Protein AF-A0A653DDH3-F1 (afdb_monomer_lite)

Sequence (71 aa):
MTSQQTCLRYIKQFVKKEQPKCDYMLENSPKAASSTSPSNLCCYTWKQVEFNTIASGFGWLGPVSSDIHSG

Secondary structure (DSSP, 8-state):
--HHHHHHHHHHHHTTT---EEEEEE-SS-B---S--S----B--EEEEEEE-S--TTTTHHHHHHHHHT-

Radius of gyration: 16.5 Å; chains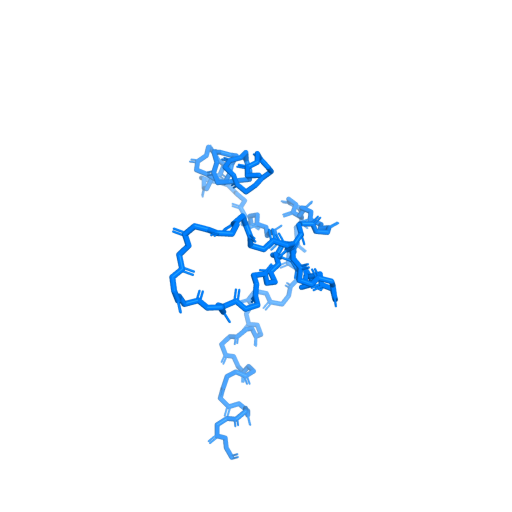: 1; bounding box: 43×23×35 Å

Foldseek 3Di:
DPVVVVLVVVCVVPVPPWDKDWDWDWDPQQDPDPPPDPDPDSRTDTDTDDIDGPCPPCPVVVVVVVVVVVD

Organism: Callosobruchus maculatus (NCBI:txid64391)

InterPro domains:
  IPR005615 Glutathione synthase [PF03917] (21-70)

pLDDT: mean 71.49, std 12.34, range [48.78, 90.5]

Structure (mmCIF, N/CA/C/O backbone):
data_AF-A0A653DDH3-F1
#
_entry.id   AF-A0A653DDH3-F1
#
loop_
_atom_site.group_PDB
_atom_site.id
_atom_site.type_symbol
_atom_site.label_atom_id
_atom_site.label_alt_id
_atom_site.label_comp_id
_atom_site.label_asym_id
_atom_site.label_entity_id
_atom_site.label_seq_id
_atom_site.pdbx_PDB_ins_code
_atom_site.Cartn_x
_atom_site.Cartn_y
_atom_site.Cartn_z
_atom_site.occupancy
_atom_site.B_iso_or_equiv
_atom_site.auth_seq_id
_atom_site.auth_comp_id
_atom_site.auth_asym_id
_atom_site.auth_atom_id
_atom_site.pdbx_PDB_model_num
ATOM 1 N N . MET A 1 1 ? 13.050 -3.838 3.937 1.00 49.31 1 MET A N 1
ATOM 2 C CA . MET A 1 1 ? 12.186 -4.932 4.444 1.00 49.31 1 MET A CA 1
ATOM 3 C C . MET A 1 1 ? 11.577 -4.642 5.827 1.00 49.31 1 MET A C 1
ATOM 5 O O . MET A 1 1 ? 11.017 -5.548 6.425 1.00 49.31 1 MET A O 1
ATOM 9 N N . THR A 1 2 ? 11.620 -3.405 6.343 1.00 58.38 2 THR A N 1
ATOM 10 C CA . THR A 1 2 ? 11.149 -3.078 7.705 1.00 58.38 2 THR A CA 1
ATOM 11 C C . THR A 1 2 ? 9.716 -2.535 7.756 1.00 58.38 2 THR A C 1
ATOM 13 O O . THR A 1 2 ? 8.971 -2.920 8.648 1.00 58.38 2 THR A O 1
ATOM 16 N N . SER A 1 3 ? 9.269 -1.716 6.791 1.00 61.28 3 SER A N 1
ATOM 17 C CA . SER A 1 3 ? 7.932 -1.089 6.883 1.00 61.28 3 SER A CA 1
ATOM 18 C C . SER A 1 3 ? 6.770 -2.076 6.685 1.00 61.28 3 SER A C 1
ATOM 20 O O . SER A 1 3 ? 5.788 -2.007 7.416 1.00 61.28 3 SER A O 1
ATOM 22 N N . GLN A 1 4 ? 6.900 -3.048 5.772 1.00 63.19 4 GLN A N 1
ATOM 23 C CA . GLN A 1 4 ? 5.871 -4.071 5.528 1.00 63.19 4 GLN A CA 1
ATOM 24 C C . GLN A 1 4 ? 5.616 -4.946 6.760 1.00 63.19 4 GLN A C 1
ATOM 26 O O . GLN A 1 4 ? 4.469 -5.215 7.108 1.00 63.19 4 GLN A O 1
ATOM 31 N N . GLN A 1 5 ? 6.680 -5.360 7.454 1.00 66.94 5 GLN A N 1
ATOM 32 C CA . GLN A 1 5 ? 6.560 -6.160 8.673 1.00 66.94 5 GLN A CA 1
ATOM 33 C C . GLN A 1 5 ? 5.935 -5.352 9.814 1.00 66.94 5 GLN A C 1
ATOM 35 O O . GLN A 1 5 ? 5.135 -5.895 10.574 1.00 66.94 5 GLN A O 1
ATOM 40 N N . THR A 1 6 ? 6.250 -4.059 9.910 1.00 66.19 6 THR A N 1
ATOM 41 C CA . THR A 1 6 ? 5.627 -3.153 10.879 1.00 66.19 6 THR A CA 1
ATOM 42 C C . THR A 1 6 ? 4.141 -2.953 10.579 1.00 66.19 6 THR A C 1
ATOM 44 O O . THR A 1 6 ? 3.335 -3.167 11.478 1.00 66.19 6 THR A O 1
ATOM 47 N N . CYS A 1 7 ? 3.757 -2.664 9.327 1.00 67.06 7 CYS A N 1
ATOM 48 C CA . CYS A 1 7 ? 2.348 -2.586 8.903 1.00 67.06 7 CYS A CA 1
ATOM 49 C C . CYS A 1 7 ? 1.603 -3.889 9.256 1.00 67.06 7 CYS A C 1
ATOM 51 O O . CYS A 1 7 ? 0.588 -3.849 9.943 1.00 67.06 7 CYS A O 1
ATOM 53 N N . LEU A 1 8 ? 2.152 -5.062 8.918 1.00 69.31 8 LEU A N 1
ATOM 54 C CA . LEU A 1 8 ? 1.548 -6.362 9.247 1.00 69.31 8 LEU A CA 1
ATOM 55 C C . LEU A 1 8 ? 1.371 -6.601 10.753 1.00 69.31 8 LEU A C 1
ATOM 57 O O . LEU A 1 8 ? 0.359 -7.169 11.168 1.00 69.31 8 LEU A O 1
ATOM 61 N N . ARG A 1 9 ? 2.342 -6.195 11.579 1.00 71.88 9 ARG A N 1
ATOM 62 C CA . ARG A 1 9 ? 2.228 -6.295 13.043 1.00 71.88 9 ARG A CA 1
ATOM 63 C C . ARG A 1 9 ? 1.144 -5.365 13.583 1.00 71.88 9 ARG A C 1
ATOM 65 O O . ARG A 1 9 ? 0.338 -5.812 14.393 1.00 71.88 9 ARG A O 1
ATOM 72 N N . TYR A 1 10 ? 1.092 -4.127 13.094 1.00 68.00 10 TYR A N 1
ATOM 73 C CA . TYR A 1 10 ? 0.056 -3.164 13.463 1.00 68.00 10 TYR A CA 1
ATOM 74 C C . TYR A 1 10 ? -1.336 -3.647 13.043 1.00 68.00 10 TYR A C 1
ATOM 76 O O . TYR A 1 10 ? -2.230 -3.692 13.879 1.00 68.00 10 TYR A O 1
ATOM 84 N N . ILE A 1 11 ? -1.519 -4.117 11.805 1.00 69.25 11 ILE A N 1
ATOM 85 C CA . ILE A 1 11 ? -2.807 -4.657 11.339 1.00 69.25 11 ILE A CA 1
ATOM 86 C C . ILE A 1 11 ? -3.286 -5.762 12.282 1.00 69.25 11 ILE A C 1
ATOM 88 O O . ILE A 1 11 ? -4.385 -5.663 12.821 1.00 69.25 11 ILE A O 1
ATOM 92 N N . LYS A 1 12 ? -2.439 -6.763 12.566 1.00 69.44 12 LYS A N 1
ATOM 93 C CA . LYS A 1 12 ? -2.779 -7.893 13.451 1.00 69.44 12 LYS A CA 1
ATOM 94 C C . LYS A 1 12 ? -3.229 -7.469 14.852 1.00 69.44 12 LYS A C 1
ATOM 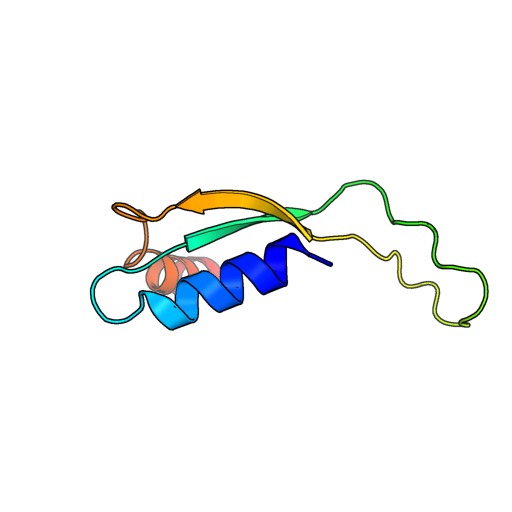96 O O . LYS A 1 12 ? -4.002 -8.191 15.476 1.00 69.44 12 LYS A O 1
ATOM 101 N N . GLN A 1 13 ? -2.760 -6.326 15.343 1.00 68.12 13 GLN A N 1
ATOM 102 C CA . GLN A 1 13 ? -3.082 -5.826 16.677 1.00 68.12 13 GLN A CA 1
ATOM 103 C C . GLN A 1 13 ? -4.430 -5.079 16.733 1.00 68.12 13 GLN A C 1
ATOM 105 O O . GLN A 1 13 ? -5.065 -5.070 17.787 1.00 68.12 13 GLN A O 1
ATOM 110 N N . PHE A 1 14 ? -4.902 -4.511 15.614 1.00 63.09 14 PHE A N 1
ATOM 111 C CA . PHE A 1 14 ? -6.060 -3.601 15.573 1.00 63.09 14 PHE A CA 1
ATOM 112 C C . PHE A 1 14 ? -7.304 -4.131 14.821 1.00 63.09 14 PHE A C 1
ATOM 114 O O . PHE A 1 14 ? -8.353 -3.487 14.880 1.00 63.09 14 PHE A O 1
ATOM 121 N N . VAL A 1 15 ? -7.259 -5.340 14.227 1.00 60.47 15 VAL A N 1
ATOM 122 C CA . VAL A 1 15 ? -8.392 -5.975 13.489 1.00 60.47 15 VAL A CA 1
ATOM 123 C C . VAL A 1 15 ? -9.711 -6.045 14.287 1.00 60.47 15 VAL A C 1
ATOM 125 O O . VAL A 1 15 ? -10.778 -6.238 13.716 1.00 60.47 15 VAL A O 1
ATOM 128 N N . LYS A 1 16 ? -9.697 -5.867 15.613 1.00 57.44 16 LYS A N 1
ATOM 129 C CA . LYS A 1 16 ? -10.919 -5.944 16.429 1.00 57.44 16 LYS A CA 1
ATOM 130 C C . LYS A 1 16 ? -11.840 -4.715 16.347 1.00 57.44 16 LYS A C 1
ATOM 132 O O . LYS A 1 16 ? -12.962 -4.821 16.835 1.00 57.44 16 LYS A O 1
ATOM 137 N N . LYS A 1 17 ? -11.411 -3.572 15.786 1.00 58.34 17 LYS A N 1
ATOM 138 C CA . LYS A 1 17 ? -12.257 -2.356 15.706 1.00 58.34 17 LYS A CA 1
ATOM 139 C C . LYS A 1 17 ? -12.145 -1.540 14.414 1.00 58.34 17 LYS A C 1
ATOM 141 O O . LYS A 1 17 ? -13.097 -0.839 14.093 1.00 58.34 17 LYS A O 1
ATOM 146 N N . GLU A 1 18 ? -11.042 -1.630 13.675 1.00 66.56 18 GLU A N 1
ATOM 147 C CA . GLU A 1 18 ? -10.801 -0.805 12.482 1.00 66.56 18 GLU A CA 1
ATOM 148 C C . GLU A 1 18 ? -10.302 -1.657 11.308 1.00 66.56 18 GLU A C 1
ATOM 150 O O . GLU A 1 18 ? -9.727 -2.729 11.506 1.00 66.56 18 GLU A O 1
ATOM 155 N N . GLN A 1 19 ? -10.535 -1.173 10.083 1.00 74.69 19 GLN A N 1
ATOM 156 C CA . GLN A 1 19 ? -10.066 -1.775 8.829 1.00 74.69 19 GLN A CA 1
ATOM 157 C C . GLN A 1 19 ? -8.895 -0.942 8.272 1.00 74.69 19 GLN A C 1
ATOM 159 O O . GLN A 1 19 ? -9.122 -0.025 7.479 1.00 74.69 19 GLN A O 1
ATOM 164 N N . PRO A 1 20 ? -7.650 -1.196 8.716 1.00 76.50 20 PRO A N 1
ATOM 165 C CA . PRO A 1 20 ? -6.472 -0.473 8.243 1.00 76.50 20 PRO A CA 1
ATOM 166 C C . PRO A 1 20 ? -6.105 -0.842 6.796 1.00 76.50 20 PRO A C 1
ATOM 168 O O . PRO A 1 20 ? -6.165 -2.012 6.412 1.00 76.50 20 PRO A O 1
ATOM 171 N N . LYS A 1 21 ? -5.642 0.141 6.015 1.00 84.06 21 LYS A N 1
ATOM 172 C CA . LYS A 1 21 ? -5.152 -0.029 4.634 1.00 84.06 21 LYS A CA 1
ATOM 173 C C . LYS A 1 21 ? -3.714 0.480 4.505 1.00 84.06 21 LYS A C 1
ATOM 175 O O . LYS A 1 21 ? -3.392 1.565 4.979 1.00 84.06 21 LYS A O 1
ATOM 180 N N . CYS A 1 22 ? -2.8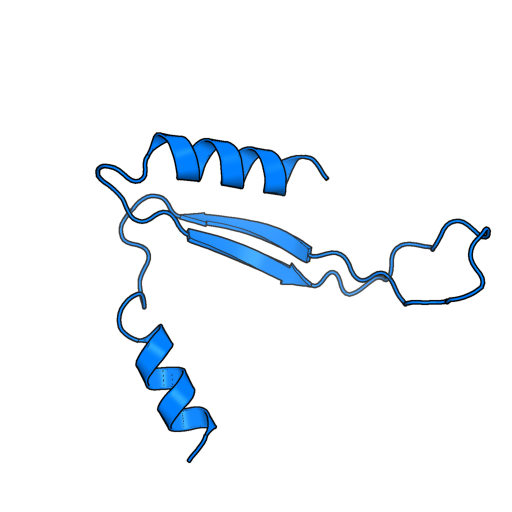53 -0.301 3.853 1.00 86.75 22 CYS A N 1
ATOM 181 C CA . CYS A 1 22 ? -1.492 0.098 3.480 1.00 86.75 22 CYS A CA 1
ATOM 182 C C . CYS A 1 22 ? -1.432 0.233 1.952 1.00 86.75 22 CYS A C 1
ATOM 184 O O . CYS A 1 22 ? -1.639 -0.756 1.248 1.00 86.75 22 CYS A O 1
ATOM 186 N N . ASP A 1 23 ? -1.138 1.431 1.447 1.00 87.12 23 ASP A N 1
ATOM 187 C CA . ASP A 1 23 ? -0.975 1.687 0.015 1.00 87.12 23 ASP A CA 1
ATOM 188 C C . ASP A 1 23 ? 0.509 1.580 -0.368 1.00 87.12 23 ASP A C 1
ATOM 190 O O . ASP A 1 23 ? 1.397 2.086 0.332 1.00 87.12 23 ASP A O 1
ATOM 194 N N . TYR A 1 24 ? 0.787 0.908 -1.486 1.00 89.25 24 TYR A N 1
ATOM 195 C CA . TYR A 1 24 ? 2.137 0.668 -1.992 1.00 89.25 24 TYR A CA 1
ATOM 196 C C . TYR A 1 24 ? 2.256 1.137 -3.440 1.00 89.25 24 TYR A C 1
ATOM 198 O O . TYR A 1 24 ? 1.343 0.943 -4.238 1.00 89.25 24 TYR A O 1
ATOM 206 N N . MET A 1 25 ? 3.409 1.700 -3.791 1.00 90.12 25 MET A N 1
ATOM 207 C CA . MET A 1 25 ? 3.766 2.028 -5.171 1.00 90.12 25 MET A CA 1
ATOM 208 C C . MET A 1 25 ? 5.023 1.267 -5.582 1.00 90.12 25 MET A C 1
ATOM 210 O O . MET A 1 25 ? 5.904 1.003 -4.756 1.00 90.12 25 MET A O 1
ATOM 214 N N . LEU A 1 26 ? 5.089 0.888 -6.857 1.00 87.12 26 LEU A N 1
ATOM 215 C CA . LEU A 1 26 ? 6.245 0.201 -7.420 1.00 87.12 26 LEU A CA 1
ATOM 216 C C . LEU A 1 26 ? 7.369 1.212 -7.650 1.00 87.12 26 LEU A C 1
ATOM 218 O O . LEU A 1 26 ? 7.163 2.245 -8.288 1.00 87.12 26 LEU A O 1
ATOM 222 N N . GLU A 1 27 ? 8.563 0.929 -7.141 1.00 85.00 27 GLU A N 1
ATOM 223 C CA . GLU A 1 27 ? 9.731 1.745 -7.458 1.00 85.00 27 GLU A CA 1
ATOM 224 C C . GLU A 1 27 ? 10.115 1.555 -8.930 1.00 85.00 27 GLU A C 1
ATOM 226 O O . GLU A 1 27 ? 10.260 0.430 -9.395 1.00 85.00 27 GLU A O 1
ATOM 231 N N . ASN A 1 28 ? 10.314 2.655 -9.664 1.00 78.06 28 ASN A N 1
ATOM 232 C CA . ASN A 1 28 ? 10.666 2.617 -11.091 1.00 78.06 28 ASN A CA 1
ATOM 233 C C . ASN A 1 28 ? 12.128 2.199 -11.349 1.00 78.06 28 ASN A C 1
ATOM 235 O O . ASN A 1 28 ? 12.542 2.027 -12.492 1.00 78.06 28 ASN A O 1
ATOM 239 N N . SER A 1 29 ? 12.927 2.062 -10.287 1.00 73.25 29 SER A N 1
ATOM 240 C CA . SER A 1 29 ? 14.314 1.625 -10.374 1.00 73.25 29 SER A CA 1
ATOM 241 C C . SER A 1 29 ? 14.420 0.197 -9.847 1.00 73.25 29 SER A C 1
ATOM 243 O O . SER A 1 29 ? 14.132 -0.028 -8.666 1.00 73.25 29 SER A O 1
ATOM 245 N N . PRO A 1 30 ? 14.808 -0.782 -10.681 1.00 68.31 30 PRO A N 1
ATOM 246 C CA . PRO A 1 30 ? 15.125 -2.101 -10.173 1.00 68.31 30 PRO A CA 1
ATOM 247 C C . PRO A 1 30 ? 16.313 -1.975 -9.230 1.00 68.31 30 PRO A C 1
ATOM 249 O O . PRO A 1 30 ? 17.331 -1.352 -9.550 1.00 68.31 30 PRO A O 1
ATOM 252 N N . LYS A 1 31 ? 16.197 -2.569 -8.045 1.00 62.75 31 LYS A N 1
ATOM 253 C CA . LYS A 1 31 ? 17.357 -2.657 -7.169 1.00 62.75 31 LYS A CA 1
ATOM 254 C C . LYS A 1 31 ? 18.386 -3.535 -7.885 1.00 62.75 31 LYS A C 1
ATOM 256 O O . LYS A 1 31 ? 18.022 -4.521 -8.517 1.00 62.75 31 LYS A O 1
ATOM 261 N N . ALA A 1 32 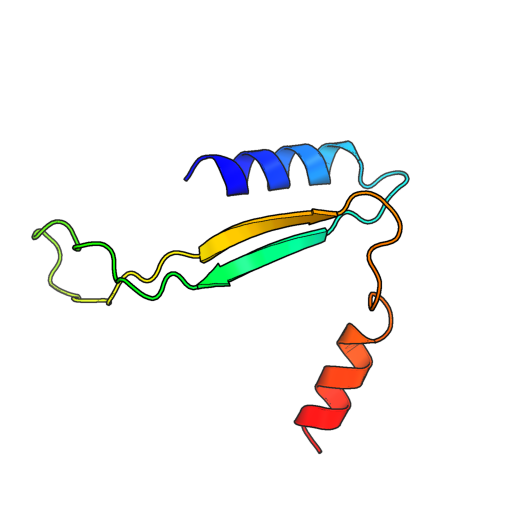? 19.666 -3.175 -7.846 1.00 56.16 32 ALA A N 1
ATOM 262 C CA . ALA A 1 32 ? 20.685 -4.054 -8.404 1.00 56.16 32 ALA A CA 1
ATOM 263 C C . ALA A 1 32 ? 20.590 -5.401 -7.672 1.00 56.16 32 ALA A C 1
ATOM 265 O O . ALA A 1 32 ? 20.776 -5.458 -6.453 1.00 56.16 32 ALA A O 1
ATOM 266 N N . ALA A 1 33 ? 20.242 -6.468 -8.393 1.00 54.97 33 ALA A N 1
ATOM 267 C CA . ALA A 1 33 ? 20.373 -7.810 -7.860 1.00 54.97 33 ALA A CA 1
ATOM 268 C C . ALA A 1 33 ? 21.852 -7.984 -7.499 1.00 54.97 33 ALA A C 1
ATOM 270 O O . ALA A 1 33 ? 22.726 -7.777 -8.342 1.00 54.97 33 ALA A O 1
ATOM 271 N N . SER A 1 34 ? 22.153 -8.301 -6.238 1.00 53.75 34 SER A N 1
ATOM 272 C CA . SER A 1 34 ? 23.495 -8.760 -5.884 1.00 53.75 34 SER A CA 1
ATOM 273 C C . SER A 1 34 ? 23.839 -9.909 -6.828 1.00 53.75 34 SER A C 1
ATOM 275 O O . SER A 1 34 ? 23.023 -10.814 -6.999 1.00 53.75 34 SER A O 1
ATOM 277 N N . SER A 1 35 ? 25.003 -9.831 -7.465 1.00 53.00 35 SER A N 1
ATOM 278 C CA . SER A 1 35 ? 25.462 -10.576 -8.647 1.00 53.00 35 SER A CA 1
ATOM 279 C C . SER A 1 35 ? 25.618 -12.100 -8.480 1.00 53.00 35 SER A C 1
ATOM 281 O O . SER A 1 35 ? 26.492 -12.709 -9.090 1.00 53.00 35 SER A O 1
ATOM 283 N N . THR A 1 36 ? 24.802 -12.750 -7.652 1.00 51.81 36 THR A N 1
ATOM 284 C CA . THR A 1 36 ? 25.004 -14.132 -7.196 1.00 51.81 36 THR A CA 1
ATOM 285 C C . THR A 1 36 ? 23.804 -15.057 -7.433 1.00 51.81 36 THR A C 1
ATOM 287 O O . THR A 1 36 ? 23.734 -16.119 -6.824 1.00 51.81 36 THR A O 1
ATOM 290 N N . SER A 1 37 ? 22.868 -14.717 -8.330 1.00 49.09 37 SER A N 1
ATOM 291 C CA . SER A 1 37 ? 21.826 -15.662 -8.766 1.00 49.09 37 SER A CA 1
ATOM 292 C C . SER A 1 37 ? 21.519 -15.549 -10.267 1.00 49.09 37 SER A C 1
ATOM 294 O O . SER A 1 37 ? 21.306 -14.438 -10.748 1.00 49.09 37 SER A O 1
ATOM 296 N N . PRO A 1 38 ? 21.435 -16.672 -11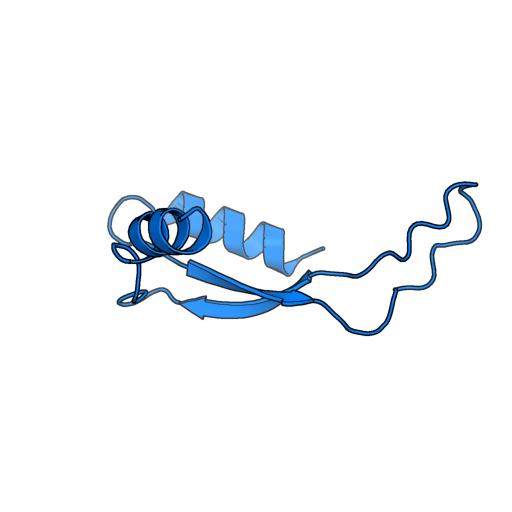.009 1.00 50.69 38 PRO A N 1
ATOM 297 C CA . PRO A 1 38 ? 21.330 -16.694 -12.475 1.00 50.69 38 PRO A CA 1
ATOM 298 C C . PRO A 1 38 ? 19.964 -16.254 -13.033 1.00 50.69 38 PRO A C 1
ATOM 300 O O . PRO A 1 38 ? 19.796 -16.165 -14.246 1.00 50.69 38 PRO A O 1
ATOM 303 N N . SER A 1 39 ? 18.986 -15.937 -12.183 1.00 5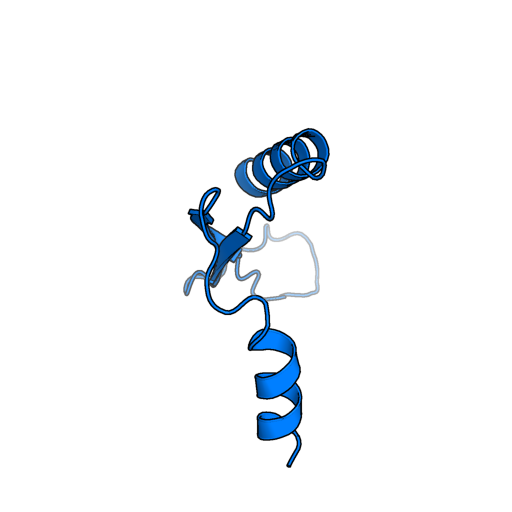1.72 39 SER A N 1
ATOM 304 C CA . SER A 1 39 ? 17.730 -15.313 -12.593 1.00 51.72 39 SER A CA 1
ATOM 305 C C . SER A 1 39 ? 17.814 -13.800 -12.384 1.00 51.72 39 SER A C 1
ATOM 307 O O . SER A 1 39 ? 17.565 -13.310 -11.282 1.00 51.72 39 SER A O 1
ATOM 309 N N . ASN A 1 40 ? 18.150 -13.057 -13.441 1.00 48.78 40 ASN A N 1
ATOM 310 C CA . ASN A 1 40 ? 18.026 -11.596 -13.506 1.00 48.78 40 ASN A CA 1
ATOM 311 C C . ASN A 1 40 ? 16.543 -11.172 -13.464 1.00 48.78 40 ASN A C 1
ATOM 313 O O . ASN A 1 40 ? 16.018 -10.608 -14.423 1.00 48.78 40 ASN A O 1
ATOM 317 N N . LEU A 1 41 ? 15.832 -11.457 -12.369 1.00 57.59 41 LEU A N 1
ATOM 318 C CA . LEU A 1 41 ? 14.585 -10.761 -12.092 1.00 57.59 41 LEU A CA 1
ATOM 319 C C . LEU A 1 41 ? 14.963 -9.319 -11.761 1.00 57.59 41 LEU A C 1
ATOM 321 O O . LEU A 1 41 ? 15.618 -9.065 -10.751 1.00 57.59 41 LEU A O 1
ATOM 325 N N . CYS A 1 42 ? 14.544 -8.387 -12.613 1.00 56.34 42 CYS A N 1
ATOM 326 C CA . CYS A 1 42 ? 14.452 -6.973 -12.275 1.00 56.34 42 CYS A CA 1
ATOM 327 C C . CYS A 1 42 ? 13.706 -6.879 -10.932 1.00 56.34 42 CYS A C 1
ATOM 329 O O . CYS A 1 42 ? 12.492 -7.089 -10.884 1.00 56.34 42 CYS A O 1
ATOM 331 N N . CYS A 1 43 ? 14.415 -6.675 -9.818 1.00 68.31 43 CYS A N 1
ATOM 332 C CA . CYS A 1 43 ? 13.779 -6.670 -8.506 1.00 68.31 43 CYS A CA 1
ATOM 333 C C . CYS A 1 43 ? 13.225 -5.272 -8.236 1.00 68.31 43 CYS A C 1
ATOM 335 O O . CYS A 1 43 ? 13.801 -4.442 -7.529 1.00 68.31 43 CYS A O 1
ATOM 337 N N . TYR A 1 44 ? 12.079 -5.009 -8.860 1.00 69.44 44 TYR A N 1
ATOM 338 C CA . TYR A 1 44 ? 11.237 -3.886 -8.495 1.00 69.44 44 TYR A CA 1
ATOM 339 C C . TYR A 1 44 ? 10.762 -4.082 -7.054 1.00 69.44 44 TYR A C 1
ATOM 341 O O . TYR A 1 44 ? 10.341 -5.172 -6.657 1.00 69.44 44 TYR A O 1
ATOM 349 N N . THR A 1 45 ? 10.877 -3.031 -6.250 1.00 80.56 45 THR A N 1
ATOM 350 C CA . THR A 1 45 ? 10.490 -3.064 -4.840 1.00 80.56 45 THR A CA 1
ATOM 351 C C . THR A 1 45 ? 9.195 -2.289 -4.661 1.00 80.56 45 THR A C 1
ATOM 353 O O . THR A 1 45 ? 9.043 -1.180 -5.165 1.00 80.56 45 THR A O 1
ATOM 356 N N . TRP A 1 46 ? 8.250 -2.868 -3.923 1.00 83.06 46 TRP A N 1
ATOM 357 C CA . TRP A 1 46 ? 7.070 -2.145 -3.465 1.00 83.06 46 TRP A CA 1
ATOM 358 C C . TRP A 1 46 ? 7.450 -1.259 -2.281 1.00 83.06 46 TRP A C 1
ATOM 360 O O . TRP A 1 46 ? 7.862 -1.756 -1.227 1.00 83.06 46 TRP A O 1
ATOM 370 N N . LYS A 1 47 ? 7.293 0.053 -2.438 1.00 85.38 47 LYS A N 1
ATOM 371 C CA . LYS A 1 47 ? 7.496 1.033 -1.372 1.00 85.38 47 LYS A CA 1
ATOM 372 C C . LYS A 1 47 ? 6.147 1.429 -0.791 1.00 85.38 47 LYS A C 1
ATOM 374 O O . LYS A 1 47 ? 5.229 1.776 -1.526 1.00 85.38 47 LYS A O 1
ATOM 379 N N . GLN A 1 48 ? 6.029 1.374 0.532 1.00 88.56 48 GLN A N 1
ATOM 380 C CA . GLN A 1 48 ? 4.835 1.861 1.216 1.00 88.56 48 GLN A CA 1
ATOM 381 C C . GLN A 1 48 ? 4.764 3.380 1.082 1.00 88.56 48 GLN A C 1
ATOM 383 O O . GLN A 1 48 ? 5.731 4.065 1.427 1.00 88.56 48 GLN A O 1
ATOM 388 N N . VAL A 1 49 ? 3.638 3.885 0.590 1.00 90.50 49 VAL A N 1
ATOM 389 C CA . VAL A 1 49 ? 3.411 5.324 0.408 1.00 90.50 49 VAL A CA 1
ATOM 390 C C . VAL A 1 49 ? 2.452 5.888 1.444 1.00 90.50 49 VAL A C 1
ATOM 392 O O . VAL A 1 49 ? 2.642 7.020 1.873 1.00 90.50 49 VAL A O 1
ATOM 395 N N . GLU A 1 50 ? 1.484 5.092 1.903 1.00 88.44 50 GLU A N 1
ATOM 396 C CA . GLU A 1 50 ? 0.483 5.552 2.862 1.00 88.44 50 GLU A CA 1
ATOM 397 C C . GLU A 1 50 ? 0.053 4.433 3.819 1.00 88.44 50 GLU A C 1
ATOM 399 O O . GLU A 1 50 ? 0.053 3.245 3.476 1.00 88.44 50 GLU A O 1
ATOM 404 N N . PHE A 1 51 ? -0.287 4.820 5.049 1.00 86.06 51 PHE A N 1
ATOM 405 C CA . PHE A 1 51 ? -0.963 3.964 6.016 1.00 86.06 51 PHE A CA 1
ATOM 406 C C . PHE A 1 51 ? -2.218 4.666 6.518 1.00 86.06 51 PHE A C 1
ATOM 408 O O . PHE A 1 51 ? -2.138 5.663 7.230 1.00 86.06 51 PHE A O 1
ATOM 415 N N . ASN A 1 52 ? -3.366 4.118 6.150 1.00 82.94 52 ASN A N 1
ATOM 416 C CA . ASN A 1 52 ? -4.678 4.662 6.440 1.00 82.94 52 ASN A CA 1
ATOM 417 C C . ASN A 1 52 ? -5.323 3.853 7.570 1.00 82.94 52 ASN A C 1
ATOM 419 O O . ASN A 1 52 ? -5.625 2.672 7.396 1.00 82.94 52 ASN A O 1
ATOM 423 N N . THR A 1 53 ? -5.529 4.481 8.730 1.00 76.88 53 THR A N 1
ATOM 424 C CA . THR A 1 53 ? -6.182 3.858 9.899 1.00 76.88 53 THR A CA 1
ATOM 425 C C . THR A 1 53 ? -7.643 4.267 10.061 1.00 76.88 53 THR A C 1
ATOM 427 O O . THR A 1 53 ? -8.416 3.533 10.665 1.00 76.88 53 THR A O 1
ATOM 430 N N . ILE A 1 54 ? -8.048 5.406 9.491 1.00 72.62 54 ILE A N 1
ATOM 431 C CA . ILE A 1 54 ? -9.402 5.956 9.614 1.00 72.62 54 ILE A CA 1
ATOM 432 C C . ILE A 1 54 ? -10.066 5.947 8.240 1.00 72.62 54 ILE A C 1
ATOM 434 O O . ILE A 1 54 ? -9.494 6.456 7.281 1.00 72.62 54 ILE A O 1
ATOM 438 N N . ALA A 1 55 ? -11.276 5.382 8.168 1.00 66.06 55 ALA A N 1
ATOM 439 C CA . ALA A 1 55 ? -12.158 5.430 7.000 1.00 66.06 55 ALA A CA 1
ATOM 440 C C . ALA A 1 55 ? -11.431 5.168 5.667 1.00 66.06 55 ALA A C 1
ATOM 442 O O . ALA A 1 55 ? -11.481 5.983 4.747 1.00 66.06 55 ALA A O 1
ATOM 443 N N . SER A 1 56 ? -10.761 4.016 5.564 1.00 67.25 56 SER A N 1
ATOM 444 C CA . SER A 1 56 ? -10.179 3.548 4.307 1.00 67.25 56 SER A CA 1
ATOM 445 C C . SER A 1 56 ? -11.283 3.433 3.247 1.00 67.25 56 SER A C 1
ATOM 447 O O . SER A 1 56 ? -12.028 2.452 3.209 1.00 67.25 56 SER A O 1
ATOM 449 N N . GLY A 1 57 ? -11.424 4.466 2.414 1.00 70.44 57 GLY A N 1
ATOM 450 C CA . GLY A 1 57 ? -12.419 4.525 1.347 1.00 70.44 57 GLY A CA 1
ATOM 451 C C . GLY A 1 57 ? -12.295 3.351 0.370 1.00 70.44 57 GLY A C 1
ATOM 452 O O . GLY A 1 57 ? -11.285 2.650 0.342 1.00 70.44 57 GLY A O 1
ATOM 453 N N . PHE A 1 58 ? -13.331 3.139 -0.444 1.00 70.38 58 PHE A N 1
ATOM 454 C CA . PHE A 1 58 ? -13.406 2.091 -1.479 1.00 70.38 58 PHE A CA 1
ATOM 455 C C . PHE A 1 58 ? -13.441 0.629 -0.998 1.00 70.38 58 PHE A C 1
ATOM 457 O O . PHE A 1 58 ? -13.439 -0.267 -1.837 1.00 70.38 58 PHE A O 1
ATOM 464 N N . GLY A 1 59 ? -13.565 0.350 0.306 1.00 72.62 59 GLY A N 1
ATOM 465 C CA . GLY A 1 59 ? -13.631 -1.033 0.811 1.00 72.62 59 GLY A CA 1
ATOM 466 C C . GLY A 1 59 ? -14.706 -1.908 0.139 1.00 72.62 59 GLY A C 1
ATOM 467 O O . GLY A 1 59 ? -14.446 -3.064 -0.171 1.00 72.62 59 GLY A O 1
ATOM 468 N N . TRP A 1 60 ? -15.883 -1.345 -0.160 1.00 74.81 60 TRP A N 1
ATOM 469 C CA . TRP A 1 60 ? -16.964 -2.047 -0.871 1.00 74.81 60 TRP A CA 1
ATOM 470 C C . TRP A 1 60 ? -16.849 -1.985 -2.405 1.00 74.81 60 TRP A C 1
ATOM 472 O O . TRP A 1 60 ? -17.473 -2.785 -3.093 1.00 74.81 60 TRP A O 1
ATOM 482 N N . LEU A 1 61 ? -16.055 -1.051 -2.942 1.00 78.62 61 LEU A N 1
ATOM 483 C CA . LEU A 1 61 ? -15.864 -0.859 -4.385 1.00 78.62 61 LEU A CA 1
ATOM 484 C C . LEU A 1 61 ? -14.785 -1.776 -4.969 1.00 78.62 61 LEU A C 1
ATOM 486 O O . LEU A 1 61 ? -14.809 -2.033 -6.167 1.00 78.62 61 LEU A O 1
ATOM 490 N N . GLY A 1 62 ? -13.867 -2.292 -4.146 1.00 80.44 62 GLY A N 1
ATOM 491 C CA . GLY A 1 62 ? -12.822 -3.224 -4.589 1.00 80.44 62 GLY A CA 1
ATOM 492 C C . GLY A 1 62 ? -13.353 -4.495 -5.279 1.00 80.44 62 GLY A C 1
ATOM 493 O O . GLY A 1 62 ? -12.850 -4.853 -6.341 1.00 80.44 62 GLY A O 1
ATOM 494 N N . PRO A 1 63 ? -14.379 -5.178 -4.736 1.00 81.25 63 PRO A N 1
ATOM 495 C CA . PRO A 1 63 ? -15.006 -6.305 -5.428 1.00 81.25 63 PRO A CA 1
ATOM 496 C C . PRO A 1 63 ? -15.674 -5.887 -6.746 1.00 81.25 63 PRO A C 1
ATOM 498 O O . PRO A 1 63 ? -15.439 -6.509 -7.776 1.00 81.25 63 PRO A O 1
ATOM 501 N N . VAL A 1 64 ? -16.419 -4.774 -6.736 1.00 86.38 64 VAL A N 1
ATOM 502 C CA . VAL A 1 64 ? -17.156 -4.273 -7.911 1.00 86.38 64 VAL A CA 1
ATOM 503 C C . VAL A 1 64 ? -16.217 -3.901 -9.063 1.00 86.38 64 VAL A C 1
ATOM 505 O O . VAL A 1 64 ? -16.539 -4.133 -10.226 1.00 86.38 64 VAL A O 1
ATOM 508 N N . SER A 1 65 ? -15.035 -3.348 -8.778 1.00 85.25 65 SER A N 1
ATOM 509 C CA . SER A 1 65 ? -14.071 -3.008 -9.831 1.00 85.25 65 SER A CA 1
ATOM 510 C C . SER A 1 65 ? -13.500 -4.238 -10.543 1.00 85.25 65 SER A C 1
ATOM 512 O O . SER A 1 65 ? -13.145 -4.139 -11.717 1.00 85.25 65 SER A O 1
ATOM 514 N N . SER A 1 66 ? -13.445 -5.392 -9.869 1.00 82.56 66 SER A N 1
ATOM 515 C CA . SER A 1 66 ? -12.996 -6.654 -10.476 1.00 82.56 66 SER A CA 1
ATOM 516 C C . SER A 1 66 ? -14.007 -7.166 -11.503 1.00 82.56 66 SER A C 1
ATOM 518 O O . SER A 1 66 ? -13.614 -7.614 -12.583 1.00 82.56 66 SER A O 1
ATOM 520 N N . ASP A 1 67 ? -15.298 -7.024 -11.199 1.00 86.00 67 ASP A N 1
ATOM 521 C CA . ASP A 1 67 ? -16.385 -7.395 -12.109 1.00 86.00 67 ASP A CA 1
ATOM 522 C C . ASP A 1 67 ? -16.393 -6.499 -13.357 1.00 86.00 67 ASP A C 1
ATOM 524 O O . ASP A 1 67 ? -16.544 -6.996 -14.469 1.00 86.00 67 ASP A O 1
ATOM 528 N N . ILE A 1 68 ? -16.146 -5.191 -13.195 1.00 89.25 68 ILE A N 1
ATOM 529 C CA . ILE A 1 68 ? -16.049 -4.244 -14.321 1.00 89.25 68 ILE A CA 1
ATOM 530 C C . ILE A 1 68 ? -14.856 -4.570 -15.229 1.00 89.25 68 ILE A C 1
ATOM 532 O O . ILE A 1 68 ? -14.976 -4.480 -16.445 1.00 89.25 68 ILE A O 1
ATOM 536 N N . HIS A 1 69 ? -13.698 -4.925 -14.663 1.00 87.88 69 HIS A N 1
ATOM 537 C CA . HIS A 1 69 ? -12.504 -5.237 -15.457 1.00 87.88 69 HIS A CA 1
ATOM 538 C C . HIS A 1 69 ? -12.636 -6.539 -16.259 1.00 87.88 69 HIS A C 1
ATOM 540 O O . HIS A 1 69 ? -11.980 -6.696 -17.285 1.00 87.88 69 HIS A O 1
ATOM 546 N N . SER A 1 70 ? -13.449 -7.474 -15.767 1.00 81.81 70 SER A N 1
ATOM 547 C CA . SER A 1 70 ? -13.617 -8.801 -16.367 1.00 81.81 70 SER A CA 1
ATOM 548 C C . SER A 1 70 ? -14.706 -8.854 -17.449 1.00 81.81 70 SER A C 1
ATOM 550 O O . SER A 1 70 ? -14.869 -9.906 -18.070 1.00 81.81 70 SER A O 1
ATOM 552 N N . GLY A 1 71 ? -15.471 -7.769 -17.621 1.00 60.75 71 GLY A N 1
ATOM 553 C CA . GLY A 1 71 ? -16.587 -7.651 -18.568 1.00 60.75 71 GLY A CA 1
ATOM 554 C C . GLY A 1 71 ? -16.197 -7.229 -19.978 1.00 60.75 71 GLY A C 1
ATOM 555 O O . GLY A 1 71 ? -15.099 -6.662 -20.167 1.00 60.75 71 GLY A O 1
#